Protein AF-A0A3C1F118-F1 (afdb_monomer_lite)

Structure (mmCIF, N/CA/C/O backbone):
data_AF-A0A3C1F118-F1
#
_entry.id   AF-A0A3C1F118-F1
#
loop_
_atom_site.group_PDB
_atom_site.id
_atom_site.type_symbol
_atom_site.label_atom_id
_atom_site.label_alt_id
_atom_site.label_comp_id
_atom_site.label_asym_id
_atom_site.label_entity_id
_atom_site.label_seq_id
_atom_site.pdbx_PDB_ins_code
_atom_site.Cartn_x
_atom_site.Cartn_y
_atom_site.Cartn_z
_atom_site.occupancy
_atom_site.B_iso_or_equiv
_atom_site.auth_seq_id
_atom_site.auth_comp_id
_atom_site.auth_asym_id
_atom_site.auth_atom_id
_atom_site.pdbx_PDB_model_num
ATOM 1 N N . MET A 1 1 ? 10.539 -1.097 -25.853 1.00 62.34 1 MET A N 1
ATOM 2 C CA . MET A 1 1 ? 9.416 -1.718 -25.112 1.00 62.34 1 MET A CA 1
ATOM 3 C C . MET A 1 1 ? 9.672 -1.799 -23.608 1.00 62.34 1 MET A C 1
ATOM 5 O O . MET A 1 1 ? 8.740 -1.500 -22.875 1.00 62.34 1 MET A O 1
ATOM 9 N N . GLY A 1 2 ? 10.891 -2.116 -23.140 1.00 74.94 2 GLY A N 1
ATOM 10 C CA . GLY A 1 2 ? 11.194 -2.200 -21.699 1.00 74.94 2 GLY A CA 1
ATOM 11 C C . GLY A 1 2 ? 10.879 -0.946 -20.889 1.00 74.94 2 GLY A C 1
ATOM 12 O O . GLY A 1 2 ? 10.217 -1.047 -19.864 1.00 74.94 2 GLY A O 1
ATOM 13 N N . LEU A 1 3 ? 11.187 0.230 -21.430 1.00 77.19 3 LEU A N 1
ATOM 14 C CA . LEU A 1 3 ? 10.957 1.509 -20.750 1.00 77.19 3 LEU A CA 1
ATOM 15 C C . LEU A 1 3 ? 9.475 1.812 -20.488 1.00 77.19 3 LEU A C 1
ATOM 17 O O . LEU A 1 3 ? 9.111 2.296 -19.421 1.00 77.19 3 LEU A O 1
ATOM 21 N N . LEU A 1 4 ? 8.599 1.455 -21.431 1.00 81.75 4 LEU A N 1
ATOM 22 C CA . LEU A 1 4 ? 7.146 1.604 -21.289 1.00 81.75 4 LEU A CA 1
ATOM 23 C C . LEU A 1 4 ? 6.592 0.657 -20.216 1.00 81.75 4 LEU A C 1
ATOM 25 O O . LEU A 1 4 ? 5.780 1.064 -19.389 1.00 81.75 4 LEU A O 1
ATOM 29 N N . VAL A 1 5 ? 7.072 -0.589 -20.198 1.00 80.31 5 VAL A N 1
ATOM 30 C CA . VAL A 1 5 ? 6.688 -1.588 -19.191 1.00 80.31 5 VAL A CA 1
ATOM 31 C C . VAL A 1 5 ? 7.209 -1.190 -17.810 1.00 80.31 5 VAL A C 1
ATOM 33 O O . VAL A 1 5 ? 6.456 -1.254 -16.845 1.00 80.31 5 VAL A O 1
ATOM 36 N N . ALA A 1 6 ? 8.447 -0.704 -17.708 1.00 77.06 6 ALA A N 1
ATOM 37 C CA . ALA A 1 6 ? 9.033 -0.208 -16.466 1.00 77.06 6 ALA A CA 1
ATOM 38 C C . ALA A 1 6 ? 8.305 1.028 -15.923 1.00 77.06 6 ALA A C 1
ATOM 40 O O . ALA A 1 6 ? 8.085 1.125 -14.717 1.00 77.06 6 ALA A O 1
ATOM 41 N N . PHE A 1 7 ? 7.877 1.939 -16.800 1.00 84.38 7 PHE A N 1
ATOM 42 C CA . PHE A 1 7 ? 7.090 3.108 -16.417 1.00 84.38 7 PHE A CA 1
ATOM 43 C C . PHE A 1 7 ? 5.703 2.718 -15.887 1.00 84.38 7 PHE A C 1
ATOM 45 O O . PHE A 1 7 ? 5.334 3.100 -14.777 1.00 84.38 7 PHE A O 1
ATOM 52 N N . ILE A 1 8 ? 4.945 1.918 -16.650 1.00 85.06 8 ILE A N 1
ATOM 53 C CA . ILE A 1 8 ? 3.593 1.482 -16.263 1.00 85.06 8 ILE A CA 1
ATOM 54 C C . ILE A 1 8 ? 3.653 0.637 -14.990 1.00 85.06 8 ILE A C 1
ATOM 56 O O . ILE A 1 8 ? 2.911 0.891 -14.041 1.00 85.06 8 ILE A O 1
ATOM 60 N N . TRP A 1 9 ? 4.562 -0.339 -14.939 1.00 85.75 9 TRP A N 1
ATOM 61 C CA . TRP A 1 9 ? 4.709 -1.199 -13.772 1.00 85.75 9 TRP A CA 1
ATOM 62 C C . TRP A 1 9 ? 5.222 -0.432 -12.555 1.00 85.75 9 TRP A C 1
ATOM 64 O O . TRP A 1 9 ? 4.692 -0.624 -11.469 1.00 85.75 9 TRP A O 1
ATOM 74 N N . GLY A 1 10 ? 6.180 0.484 -12.717 1.00 80.56 10 GLY A N 1
ATOM 75 C CA . GLY A 1 10 ? 6.664 1.338 -11.629 1.00 80.56 10 GLY A CA 1
ATOM 76 C C . GLY A 1 10 ? 5.559 2.212 -11.031 1.00 80.56 10 GLY A C 1
ATOM 77 O O . GLY A 1 10 ? 5.429 2.292 -9.809 1.00 80.56 10 GLY A O 1
ATOM 78 N N . ALA A 1 11 ? 4.706 2.804 -11.875 1.00 83.50 11 ALA A N 1
ATOM 79 C CA . ALA A 1 11 ? 3.552 3.581 -11.426 1.00 83.50 11 ALA A CA 1
ATOM 80 C C . ALA A 1 11 ? 2.501 2.708 -10.712 1.00 83.50 11 ALA A C 1
ATOM 82 O O . ALA A 1 11 ? 2.055 3.053 -9.614 1.00 83.50 11 ALA A O 1
ATOM 83 N N . CYS A 1 12 ? 2.137 1.560 -11.295 1.00 85.25 12 CYS A N 1
ATOM 84 C CA . CYS A 1 12 ? 1.186 0.618 -10.697 1.00 85.25 12 CYS A CA 1
ATOM 85 C C . CYS A 1 12 ? 1.697 0.042 -9.374 1.00 85.25 12 CYS A C 1
ATOM 87 O O . CYS A 1 12 ? 0.962 0.029 -8.388 1.00 85.25 12 CYS A O 1
ATOM 89 N N . LEU A 1 13 ? 2.952 -0.405 -9.327 1.00 84.44 13 LEU A N 1
ATOM 90 C CA . LEU A 1 13 ? 3.561 -0.968 -8.129 1.00 84.44 13 LEU A CA 1
ATOM 91 C C . LEU A 1 13 ? 3.655 0.076 -7.018 1.00 84.44 13 LEU A C 1
ATOM 93 O O . LEU A 1 13 ? 3.349 -0.235 -5.870 1.00 84.44 13 LEU A O 1
ATOM 97 N N . GLY A 1 14 ? 4.014 1.318 -7.352 1.00 81.25 14 GLY A N 1
ATOM 98 C CA . GLY A 1 14 ? 3.995 2.421 -6.398 1.00 81.25 14 GLY A CA 1
ATOM 99 C C . GLY A 1 14 ? 2.610 2.623 -5.773 1.00 81.25 14 GLY A C 1
ATOM 100 O O . GLY A 1 14 ? 2.502 2.779 -4.556 1.00 81.25 14 GLY A O 1
ATOM 101 N N . ASP A 1 15 ? 1.538 2.604 -6.573 1.00 83.94 15 ASP A N 1
ATOM 102 C CA . ASP A 1 15 ? 0.173 2.750 -6.047 1.00 83.94 15 ASP A CA 1
ATOM 103 C C . ASP A 1 15 ? -0.270 1.540 -5.213 1.00 83.94 15 ASP A C 1
ATOM 105 O O . ASP A 1 15 ? -0.855 1.702 -4.141 1.00 83.94 15 ASP A O 1
ATOM 109 N N . LEU A 1 16 ? 0.062 0.325 -5.656 1.00 85.06 16 LEU A N 1
ATOM 110 C CA . LEU A 1 16 ? -0.230 -0.905 -4.922 1.00 85.06 16 LEU A CA 1
ATOM 111 C C . LEU A 1 16 ? 0.503 -0.955 -3.577 1.00 85.06 16 LEU A C 1
ATOM 113 O O . LEU A 1 16 ? -0.105 -1.299 -2.563 1.00 85.06 16 LEU A O 1
ATOM 117 N N . LEU A 1 17 ? 1.776 -0.557 -3.533 1.00 82.25 17 LEU A N 1
ATOM 118 C CA . LEU A 1 17 ? 2.539 -0.427 -2.290 1.00 82.25 17 LEU A CA 1
ATOM 119 C C . LEU A 1 17 ? 1.904 0.611 -1.363 1.00 82.25 17 LEU A C 1
ATOM 121 O O . LEU A 1 17 ? 1.729 0.340 -0.174 1.00 82.25 17 LEU A O 1
ATOM 125 N N . ALA A 1 18 ? 1.479 1.756 -1.903 1.00 80.88 18 ALA A N 1
ATOM 126 C CA . ALA A 1 18 ? 0.801 2.783 -1.122 1.00 80.88 18 ALA A CA 1
ATOM 127 C C . ALA A 1 18 ? -0.487 2.276 -0.469 1.00 80.88 18 ALA A C 1
ATOM 129 O O . ALA A 1 18 ? -0.699 2.476 0.730 1.00 80.88 18 ALA A O 1
ATOM 130 N N . ARG A 1 19 ? -1.316 1.561 -1.234 1.00 82.31 19 ARG A N 1
ATOM 131 C CA . ARG A 1 19 ? -2.548 0.934 -0.736 1.00 82.31 19 ARG A CA 1
ATOM 132 C C . ARG A 1 19 ? -2.266 -0.159 0.287 1.00 82.31 19 ARG A C 1
ATOM 134 O O . ARG A 1 19 ? -2.954 -0.222 1.300 1.00 82.31 19 ARG A O 1
ATOM 141 N N . THR A 1 20 ? -1.239 -0.975 0.057 1.00 83.56 20 THR A N 1
ATOM 142 C CA . THR A 1 20 ? -0.850 -2.063 0.967 1.00 83.56 20 THR A CA 1
ATOM 143 C C . THR A 1 20 ? -0.398 -1.512 2.315 1.00 83.56 20 THR A C 1
ATOM 145 O O . THR A 1 20 ? -0.868 -1.965 3.354 1.00 83.56 20 THR A O 1
ATOM 148 N N . VAL A 1 21 ? 0.457 -0.487 2.319 1.00 82.12 21 VAL A N 1
ATOM 149 C CA . VAL A 1 21 ? 0.920 0.157 3.556 1.00 82.12 21 VAL A CA 1
ATOM 150 C C . VAL A 1 21 ? -0.231 0.856 4.276 1.00 82.12 21 VAL A C 1
ATOM 152 O O . VAL A 1 21 ? -0.360 0.709 5.487 1.00 82.12 21 VAL A O 1
ATOM 155 N N . ALA A 1 22 ? -1.105 1.570 3.561 1.00 81.75 22 ALA A N 1
ATOM 156 C CA . ALA A 1 22 ? -2.278 2.195 4.174 1.00 81.75 22 ALA A CA 1
ATOM 157 C C . ALA A 1 22 ? -3.218 1.155 4.818 1.00 81.75 22 ALA A C 1
ATOM 159 O O . ALA A 1 22 ? -3.681 1.353 5.944 1.00 81.75 22 ALA A O 1
ATOM 160 N N . ALA A 1 23 ? -3.451 0.023 4.148 1.00 80.31 23 ALA A N 1
ATOM 161 C CA . ALA A 1 23 ? -4.259 -1.078 4.671 1.00 80.31 23 ALA A CA 1
ATOM 162 C C . ALA A 1 23 ? -3.597 -1.763 5.882 1.00 80.31 23 ALA A C 1
ATOM 164 O O . ALA A 1 23 ? -4.269 -2.036 6.881 1.00 80.31 23 ALA A O 1
ATOM 165 N N . ALA A 1 24 ? -2.276 -1.954 5.858 1.00 81.81 24 ALA A N 1
ATOM 166 C CA . ALA A 1 24 ? -1.520 -2.506 6.981 1.00 81.81 24 ALA A CA 1
ATOM 167 C C . ALA A 1 24 ? -1.566 -1.584 8.211 1.00 81.81 24 ALA A C 1
ATOM 169 O O . ALA A 1 24 ? -1.835 -2.034 9.324 1.00 81.81 24 ALA A O 1
ATOM 170 N N . ILE A 1 25 ? -1.381 -0.277 8.009 1.00 82.12 25 ILE A N 1
ATOM 171 C CA . ILE A 1 25 ? -1.496 0.736 9.066 1.00 82.12 25 ILE A CA 1
ATOM 172 C C . ILE A 1 25 ? -2.912 0.755 9.640 1.00 82.12 25 ILE A C 1
ATOM 174 O O . ILE A 1 25 ? -3.086 0.760 10.857 1.00 82.12 25 ILE A O 1
ATOM 178 N N . THR A 1 26 ? -3.925 0.715 8.775 1.00 79.19 26 THR A N 1
ATOM 179 C CA . THR A 1 26 ? -5.328 0.625 9.189 1.00 79.19 26 THR A CA 1
ATOM 180 C C . THR A 1 26 ? -5.551 -0.606 10.063 1.00 79.19 26 THR A C 1
ATOM 182 O O . THR A 1 26 ? -6.075 -0.489 11.168 1.00 79.19 26 THR A O 1
ATOM 185 N N . THR A 1 27 ? -5.074 -1.770 9.622 1.00 80.56 27 THR A N 1
ATOM 186 C CA . THR A 1 27 ? -5.150 -3.024 10.380 1.00 80.56 27 THR A CA 1
ATOM 187 C C . THR A 1 27 ? -4.506 -2.889 11.761 1.00 80.56 27 THR A C 1
ATOM 189 O O . THR A 1 27 ? -5.113 -3.277 12.758 1.00 80.56 27 THR A O 1
ATOM 192 N N . ALA A 1 28 ? -3.316 -2.285 11.847 1.00 81.19 28 ALA A N 1
ATOM 193 C CA . ALA A 1 28 ? -2.620 -2.064 13.113 1.00 81.19 28 ALA A CA 1
ATOM 194 C C . ALA A 1 28 ? -3.401 -1.135 14.061 1.00 81.19 28 ALA A C 1
ATOM 196 O O . ALA A 1 28 ? -3.490 -1.412 15.257 1.00 81.19 28 ALA A O 1
ATOM 197 N N . ILE A 1 29 ? -4.013 -0.065 13.538 1.00 77.62 29 ILE A N 1
ATOM 198 C CA . ILE A 1 29 ? -4.847 0.855 14.327 1.00 77.62 29 ILE A CA 1
ATOM 199 C C . ILE A 1 29 ? -6.083 0.130 14.874 1.00 77.62 29 ILE A C 1
ATOM 201 O O . ILE A 1 29 ? -6.369 0.242 16.067 1.00 77.62 29 ILE A O 1
ATOM 205 N N . TRP A 1 30 ? -6.787 -0.645 14.043 1.00 74.25 30 TRP A N 1
ATOM 206 C CA . TRP A 1 30 ? -7.948 -1.429 14.478 1.00 74.25 30 TRP A CA 1
ATOM 207 C C . TRP A 1 30 ? -7.569 -2.500 15.505 1.00 74.25 30 TRP A C 1
ATOM 209 O O . TRP A 1 30 ? -8.258 -2.639 16.514 1.00 74.25 30 TRP A O 1
ATOM 219 N N . ALA A 1 31 ? -6.448 -3.201 15.307 1.00 78.19 31 ALA A N 1
ATOM 220 C CA . ALA A 1 31 ? -5.941 -4.194 16.254 1.00 78.19 31 ALA A CA 1
ATOM 221 C C . ALA A 1 31 ? -5.623 -3.555 17.611 1.00 78.19 31 ALA A C 1
ATOM 223 O O . ALA A 1 31 ? -6.035 -4.053 18.659 1.00 78.19 31 ALA A O 1
ATOM 224 N N . TRP A 1 32 ? -4.946 -2.406 17.597 1.00 78.75 32 TRP A N 1
ATOM 225 C CA . TRP A 1 32 ? -4.625 -1.657 18.807 1.00 78.75 32 TRP A CA 1
ATOM 226 C C . TRP A 1 32 ? -5.877 -1.125 19.516 1.00 78.75 32 TRP A C 1
ATOM 228 O O . TRP A 1 32 ? -5.986 -1.225 20.740 1.00 78.75 32 TRP A O 1
ATOM 238 N N . GLY A 1 33 ? -6.840 -0.590 18.760 1.00 71.31 33 GLY A N 1
ATOM 239 C CA . GLY A 1 33 ? -8.132 -0.132 19.276 1.00 71.31 33 GLY A CA 1
ATOM 240 C C . GLY A 1 33 ? -8.943 -1.261 19.918 1.00 71.31 33 GLY A C 1
ATOM 241 O O . GLY A 1 33 ? -9.513 -1.064 20.995 1.00 71.31 33 GLY A O 1
ATOM 242 N N . PHE A 1 34 ? -8.923 -2.449 19.307 1.00 71.12 34 PHE A N 1
ATOM 243 C CA . PHE A 1 34 ? -9.528 -3.669 19.839 1.00 71.12 34 PHE A CA 1
ATOM 244 C C . PHE A 1 34 ? -8.865 -4.112 21.151 1.00 71.12 34 PHE A C 1
ATOM 246 O O . PHE A 1 34 ? -9.565 -4.320 22.140 1.00 71.12 34 PHE A O 1
ATOM 253 N N . ILE A 1 35 ? -7.526 -4.177 21.202 1.00 75.62 35 ILE A N 1
ATOM 254 C CA . ILE A 1 35 ? -6.767 -4.543 22.415 1.00 75.62 35 ILE A CA 1
ATOM 255 C C . ILE A 1 35 ? -7.053 -3.568 23.566 1.00 75.62 35 ILE A C 1
ATOM 257 O O . ILE A 1 35 ? -7.228 -3.981 24.709 1.00 75.62 35 ILE A O 1
ATOM 261 N N . ARG A 1 36 ? -7.121 -2.264 23.275 1.00 73.75 36 ARG A N 1
ATOM 262 C CA . ARG A 1 36 ? -7.388 -1.212 24.270 1.00 73.75 36 ARG A CA 1
ATOM 263 C C . ARG A 1 36 ? -8.857 -1.130 24.702 1.00 73.75 36 ARG A C 1
ATOM 265 O O . ARG A 1 36 ? -9.163 -0.308 25.563 1.00 73.75 36 ARG A O 1
ATOM 272 N N . GLY A 1 37 ? -9.759 -1.908 24.097 1.00 65.62 37 GLY A N 1
ATOM 273 C CA . GLY A 1 37 ? -11.194 -1.889 24.399 1.00 65.62 37 GLY A CA 1
ATOM 274 C C . GLY A 1 37 ? -11.886 -0.554 24.095 1.00 65.62 37 GLY A C 1
ATOM 275 O O . GLY A 1 37 ? -12.946 -0.283 24.646 1.00 65.62 37 GLY A O 1
ATOM 276 N N . ARG A 1 38 ? -11.288 0.300 23.251 1.00 62.69 38 ARG A N 1
ATOM 277 C CA . ARG A 1 38 ? -11.820 1.636 22.912 1.00 62.69 38 ARG A CA 1
ATOM 278 C C . ARG A 1 38 ? -12.807 1.634 21.746 1.00 62.69 38 ARG A C 1
ATOM 280 O O . ARG A 1 38 ? -13.341 2.682 21.408 1.00 62.69 38 ARG A O 1
ATOM 287 N N . VAL A 1 39 ? -13.023 0.477 21.132 1.00 59.09 39 VAL A N 1
ATOM 288 C CA . VAL A 1 39 ? -13.867 0.298 19.953 1.00 59.09 39 VAL A CA 1
ATOM 289 C C . VAL A 1 39 ? -14.827 -0.853 20.242 1.00 59.09 39 VAL A C 1
ATOM 291 O O . VAL A 1 39 ? -14.401 -1.876 20.785 1.00 59.09 39 VAL A O 1
ATOM 294 N N . GLY A 1 40 ? -16.110 -0.704 19.898 1.00 61.50 40 GLY A N 1
ATOM 295 C CA . GLY A 1 40 ? -17.106 -1.764 20.069 1.00 61.50 40 GLY A CA 1
ATOM 296 C C . GLY A 1 40 ? -16.602 -3.088 19.483 1.00 61.50 40 GLY A C 1
ATOM 297 O O . GLY A 1 40 ? -16.158 -3.136 18.337 1.00 61.50 40 GLY A O 1
ATOM 298 N N . ARG A 1 41 ? -16.629 -4.174 20.271 1.00 65.25 41 ARG A N 1
ATOM 299 C CA . ARG A 1 41 ? -15.949 -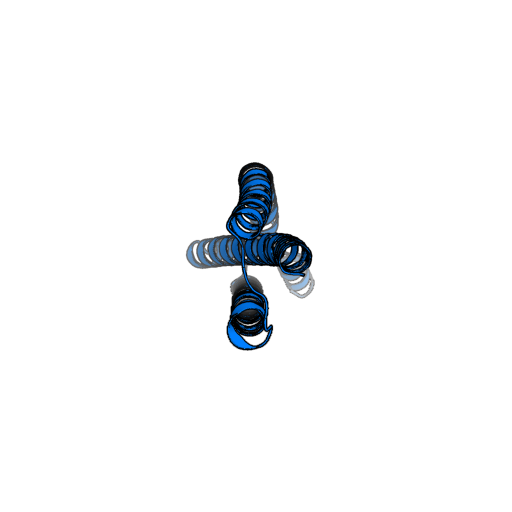5.448 19.936 1.00 65.25 41 ARG A CA 1
ATOM 300 C C . ARG A 1 41 ? -16.340 -5.997 18.557 1.00 65.25 41 ARG A C 1
ATOM 302 O O . ARG A 1 41 ? -15.504 -6.579 17.874 1.00 65.25 41 ARG A O 1
ATOM 309 N N . TRP A 1 42 ? -17.590 -5.787 18.147 1.00 62.72 42 TRP A N 1
ATOM 310 C CA . TRP A 1 42 ? -18.133 -6.274 16.878 1.00 62.72 42 TRP A CA 1
ATOM 311 C C . TRP A 1 42 ? -17.714 -5.417 15.674 1.00 62.72 42 TRP A C 1
ATOM 313 O O . TRP A 1 42 ? -17.219 -5.947 14.683 1.00 62.72 42 TRP A O 1
ATOM 323 N N . THR A 1 43 ? -17.824 -4.091 15.779 1.00 66.56 43 THR A N 1
ATOM 324 C CA . THR A 1 43 ? -17.371 -3.150 14.738 1.00 66.56 43 THR A CA 1
ATOM 325 C C . THR A 1 43 ? -15.855 -3.183 14.569 1.00 66.56 43 THR A C 1
ATOM 327 O O . THR A 1 43 ? -15.356 -3.110 13.449 1.00 66.56 43 THR A O 1
ATOM 330 N N . ALA A 1 44 ? -15.117 -3.379 15.662 1.00 66.62 44 ALA A N 1
ATOM 331 C CA . ALA A 1 44 ? -13.673 -3.554 15.638 1.00 66.62 44 ALA A CA 1
ATOM 332 C C . ALA A 1 44 ? -13.237 -4.836 14.916 1.00 66.62 44 ALA A C 1
ATOM 334 O O . ALA A 1 44 ? -12.316 -4.794 14.104 1.00 66.62 44 ALA A O 1
ATOM 335 N N . ALA A 1 45 ? -13.919 -5.959 15.164 1.00 68.81 45 ALA A N 1
ATOM 336 C CA . ALA A 1 45 ? -13.634 -7.224 14.489 1.00 68.81 45 ALA A CA 1
ATOM 337 C C . ALA A 1 45 ? -13.945 -7.162 12.982 1.00 68.81 45 ALA A C 1
ATOM 339 O O . ALA A 1 45 ? -13.151 -7.638 12.172 1.00 68.81 45 ALA A O 1
ATOM 340 N N . GLN A 1 46 ? -15.058 -6.527 12.594 1.00 73.88 46 GLN A N 1
ATOM 341 C CA . GLN A 1 46 ? -15.402 -6.313 11.184 1.00 73.88 46 GLN A CA 1
ATOM 342 C C . GLN A 1 46 ? -14.394 -5.402 10.474 1.00 73.88 46 GLN A C 1
ATOM 344 O O . GLN A 1 46 ? -13.904 -5.751 9.401 1.00 73.88 46 GLN A O 1
ATOM 349 N N . GLY A 1 47 ? -14.043 -4.264 11.084 1.00 71.81 47 GLY A N 1
ATOM 350 C CA . GLY A 1 47 ? -13.051 -3.334 10.538 1.00 71.81 47 GLY A CA 1
ATOM 351 C C . GLY A 1 47 ? -11.677 -3.984 10.365 1.00 71.81 47 GLY A C 1
ATOM 352 O O . GLY A 1 47 ? -11.045 -3.830 9.320 1.00 71.81 47 GLY A O 1
ATOM 353 N N . LEU A 1 48 ? -11.253 -4.790 11.343 1.00 78.56 48 LEU A N 1
ATOM 354 C CA . LEU A 1 48 ? -10.014 -5.561 11.277 1.00 78.56 48 LEU A CA 1
ATOM 355 C C . LEU A 1 48 ? -10.045 -6.618 10.163 1.00 78.56 48 LEU A C 1
ATOM 357 O O . LEU A 1 48 ? -9.084 -6.732 9.405 1.00 78.56 48 LEU A O 1
ATOM 361 N N . GLY A 1 49 ? -11.151 -7.355 10.023 1.00 78.25 49 GLY A N 1
ATOM 362 C CA . GLY A 1 49 ? -11.321 -8.355 8.967 1.00 78.25 49 GLY A CA 1
ATOM 363 C C . GLY A 1 49 ? -11.258 -7.753 7.561 1.00 78.25 49 GLY A C 1
ATOM 364 O O . GLY A 1 49 ? -10.551 -8.271 6.698 1.00 78.25 49 GLY A O 1
ATOM 365 N N . ILE A 1 50 ? -11.930 -6.619 7.340 1.00 81.44 50 ILE A N 1
ATOM 366 C CA . ILE A 1 50 ? -11.902 -5.906 6.053 1.00 81.44 50 ILE A CA 1
ATOM 367 C C . ILE A 1 50 ? -10.491 -5.385 5.752 1.00 81.44 50 ILE A C 1
ATOM 369 O O . ILE A 1 50 ? -10.008 -5.541 4.630 1.00 81.44 50 ILE A O 1
ATOM 373 N N . ALA A 1 51 ? -9.811 -4.799 6.741 1.00 78.31 51 ALA A N 1
ATOM 374 C CA . ALA A 1 51 ? -8.462 -4.265 6.563 1.00 78.31 51 ALA A CA 1
ATOM 375 C C . ALA A 1 51 ? -7.433 -5.370 6.251 1.00 78.31 51 ALA A C 1
ATOM 377 O O . ALA A 1 51 ? -6.593 -5.204 5.359 1.00 78.31 51 ALA A O 1
ATOM 378 N N . LEU A 1 52 ? -7.545 -6.530 6.907 1.00 81.12 52 LEU A N 1
ATOM 379 C CA . LEU A 1 52 ? -6.732 -7.712 6.607 1.00 81.12 52 LEU A CA 1
ATOM 380 C C . LEU A 1 52 ? -6.996 -8.242 5.196 1.00 81.12 52 LEU A C 1
ATOM 382 O O . LEU A 1 52 ? -6.046 -8.474 4.448 1.00 81.12 52 LEU A O 1
ATOM 386 N N . ALA A 1 53 ? -8.266 -8.385 4.810 1.00 85.31 53 ALA A N 1
ATOM 387 C CA . ALA A 1 53 ? -8.641 -8.851 3.477 1.00 85.31 53 ALA A CA 1
ATOM 388 C C . ALA A 1 53 ? -8.122 -7.910 2.379 1.00 85.31 53 ALA A C 1
ATOM 390 O O . ALA A 1 53 ? -7.568 -8.371 1.383 1.00 85.31 53 ALA A O 1
ATOM 391 N N . GLN A 1 54 ? -8.226 -6.592 2.581 1.00 82.44 54 GLN A N 1
ATOM 392 C CA . GLN A 1 54 ? -7.655 -5.606 1.663 1.00 82.44 54 GLN A CA 1
ATOM 393 C C . GLN A 1 54 ? -6.132 -5.719 1.577 1.00 82.44 54 GLN A C 1
ATOM 395 O O . GLN A 1 54 ? -5.585 -5.712 0.479 1.00 82.44 54 GLN A O 1
ATOM 400 N N . THR A 1 55 ? -5.444 -5.858 2.713 1.00 82.25 55 THR A N 1
ATOM 401 C CA . THR A 1 55 ? -3.981 -6.014 2.735 1.00 82.25 55 THR A CA 1
ATOM 402 C C . THR A 1 55 ? -3.551 -7.262 1.958 1.00 82.25 55 THR A C 1
ATOM 404 O O . THR A 1 55 ? -2.660 -7.184 1.114 1.00 82.25 55 THR A O 1
ATOM 407 N N . ALA A 1 56 ? -4.224 -8.394 2.187 1.00 84.12 56 ALA A N 1
ATOM 408 C CA . ALA A 1 56 ? -3.969 -9.641 1.471 1.00 84.12 56 ALA A CA 1
ATOM 409 C C . ALA A 1 56 ? -4.237 -9.504 -0.036 1.00 84.12 56 ALA A C 1
ATOM 411 O O . ALA A 1 56 ? -3.418 -9.933 -0.845 1.00 84.12 56 ALA A O 1
ATOM 412 N N . TRP A 1 57 ? -5.340 -8.857 -0.420 1.00 87.44 57 TRP A N 1
ATOM 413 C CA . TRP A 1 57 ? -5.683 -8.628 -1.823 1.00 87.44 57 TRP A CA 1
ATOM 414 C C . TRP A 1 57 ? -4.614 -7.814 -2.557 1.00 87.44 57 TRP A C 1
ATOM 416 O O . TRP A 1 57 ? -4.153 -8.219 -3.624 1.00 87.44 57 TRP A O 1
ATOM 426 N N . TRP A 1 58 ? -4.159 -6.703 -1.972 1.00 86.12 58 TRP A N 1
ATOM 427 C CA . TRP A 1 58 ? -3.129 -5.875 -2.600 1.00 86.12 58 TRP A CA 1
ATOM 428 C C . TRP A 1 58 ? -1.786 -6.600 -2.721 1.00 86.12 58 TRP A C 1
ATOM 430 O O . TRP A 1 58 ? -1.133 -6.484 -3.757 1.00 86.12 58 TRP A O 1
ATOM 440 N N . LEU A 1 59 ? -1.409 -7.410 -1.725 1.00 86.12 59 LEU A N 1
ATOM 441 C CA . LEU A 1 59 ? -0.221 -8.267 -1.802 1.00 86.12 59 LEU A CA 1
ATOM 442 C C . LEU A 1 59 ? -0.318 -9.286 -2.943 1.00 86.12 59 LEU A C 1
ATOM 444 O O . LEU A 1 59 ? 0.648 -9.464 -3.685 1.00 86.12 59 LEU A O 1
ATOM 448 N N . VAL A 1 60 ? -1.485 -9.910 -3.127 1.00 88.50 60 VAL A N 1
ATOM 449 C CA . VAL A 1 60 ? -1.728 -10.822 -4.253 1.00 88.50 60 VAL A CA 1
ATOM 450 C C . VAL A 1 60 ? -1.597 -10.081 -5.583 1.00 88.50 60 VAL A C 1
ATOM 452 O O . VAL A 1 60 ? -0.911 -10.573 -6.475 1.00 88.50 60 VAL A O 1
ATOM 455 N N . CYS A 1 61 ? -2.168 -8.881 -5.722 1.00 86.50 6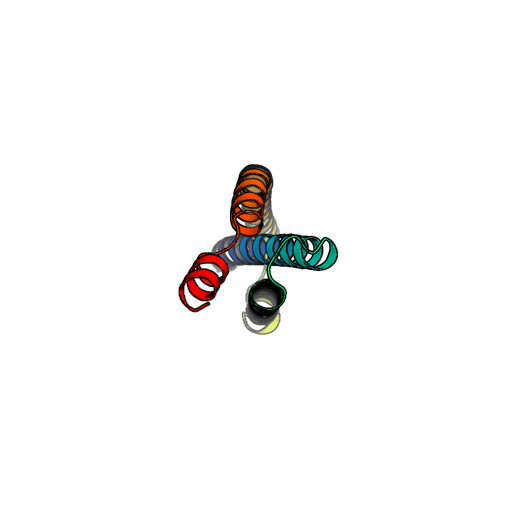1 CYS A N 1
ATOM 456 C CA . CYS A 1 61 ? -2.014 -8.076 -6.939 1.00 86.50 61 CYS A CA 1
ATOM 457 C C . CYS A 1 61 ? -0.546 -7.738 -7.241 1.00 86.50 61 CYS A C 1
ATOM 459 O O . CYS A 1 61 ? -0.134 -7.809 -8.400 1.00 86.50 61 CYS A O 1
ATOM 461 N N . ILE A 1 62 ? 0.248 -7.403 -6.217 1.00 87.25 62 ILE A N 1
ATOM 462 C CA . ILE A 1 62 ? 1.690 -7.157 -6.364 1.00 87.25 62 ILE A CA 1
ATOM 463 C C . ILE A 1 62 ? 2.390 -8.422 -6.857 1.00 87.25 62 ILE A C 1
ATOM 465 O O . ILE A 1 62 ? 3.136 -8.360 -7.831 1.00 87.25 62 ILE A O 1
ATOM 469 N N . MET A 1 63 ? 2.130 -9.566 -6.222 1.00 86.75 63 MET A N 1
ATOM 470 C CA . MET A 1 63 ? 2.750 -10.839 -6.586 1.00 86.75 63 MET A CA 1
ATOM 471 C C . MET A 1 63 ? 2.394 -11.246 -8.020 1.00 86.75 63 MET A C 1
ATOM 473 O O . MET A 1 63 ? 3.289 -11.533 -8.808 1.00 86.75 63 MET A O 1
ATOM 477 N N . VAL A 1 64 ? 1.110 -11.200 -8.383 1.00 86.56 64 VAL A N 1
ATOM 478 C CA . VAL A 1 64 ? 0.625 -11.544 -9.728 1.00 86.56 64 VAL A CA 1
ATOM 479 C C . VAL A 1 64 ? 1.223 -10.621 -10.784 1.00 86.56 64 VAL A C 1
ATOM 481 O O . VAL A 1 64 ? 1.720 -11.099 -11.804 1.00 86.56 64 VAL A O 1
ATOM 484 N N . GLY A 1 65 ? 1.216 -9.307 -10.547 1.00 84.25 65 GLY A N 1
ATOM 485 C CA . GLY A 1 65 ? 1.788 -8.354 -11.492 1.00 84.25 65 GLY A CA 1
ATOM 486 C C . GLY A 1 65 ? 3.306 -8.503 -11.628 1.00 84.25 65 GLY A C 1
ATOM 487 O O . GLY A 1 65 ? 3.821 -8.463 -12.743 1.00 84.25 65 GLY A O 1
ATOM 488 N N . GLN A 1 66 ? 4.017 -8.797 -10.534 1.00 83.88 66 GLN A N 1
ATOM 489 C CA . GLN A 1 66 ? 5.448 -9.096 -10.572 1.00 83.88 66 GLN A CA 1
ATOM 490 C C . GLN A 1 66 ? 5.711 -10.373 -11.386 1.00 83.88 66 GLN A C 1
ATOM 492 O O . GLN A 1 66 ? 6.555 -10.376 -12.276 1.00 83.88 66 GLN A O 1
ATOM 497 N N . THR A 1 67 ? 4.962 -11.450 -11.153 1.00 83.88 67 THR A N 1
ATOM 498 C CA . THR A 1 67 ? 5.093 -12.689 -11.930 1.00 83.88 67 THR A CA 1
ATOM 499 C C . THR A 1 67 ? 4.837 -12.453 -13.422 1.00 83.88 67 THR A C 1
ATOM 501 O O . THR A 1 67 ? 5.622 -12.910 -14.248 1.00 83.88 67 THR A O 1
ATOM 504 N N . LEU A 1 68 ? 3.797 -11.696 -13.783 1.00 84.38 68 LEU A N 1
ATOM 505 C CA . LEU A 1 68 ? 3.495 -11.332 -15.174 1.00 84.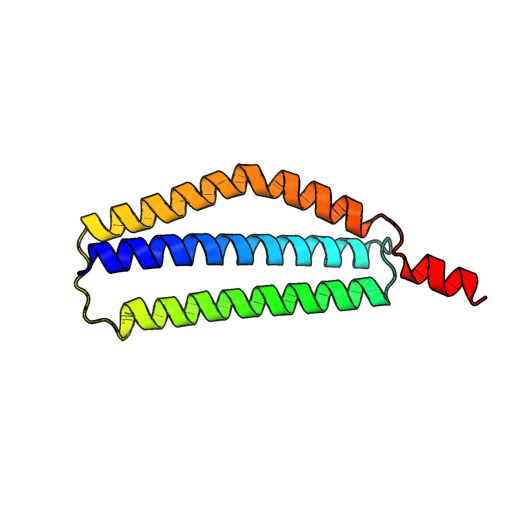38 68 LEU A CA 1
ATOM 506 C C . LEU A 1 68 ? 4.649 -10.575 -15.841 1.00 84.38 68 LEU A C 1
ATOM 508 O O . LEU A 1 68 ? 5.072 -10.929 -16.940 1.00 84.38 68 LEU A O 1
ATOM 512 N N . VAL A 1 69 ? 5.177 -9.558 -15.165 1.00 80.62 69 VAL A N 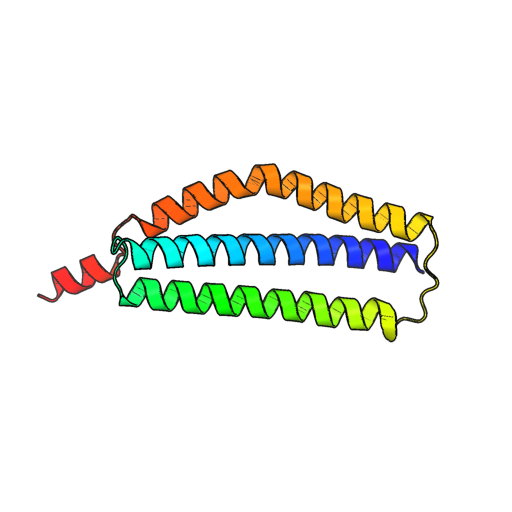1
ATOM 513 C CA . VAL A 1 69 ? 6.235 -8.698 -15.705 1.00 80.62 69 VAL A CA 1
ATOM 514 C C . VAL A 1 69 ? 7.559 -9.448 -15.865 1.00 80.62 69 VAL A C 1
ATOM 516 O O . VAL A 1 69 ? 8.243 -9.255 -16.866 1.00 80.62 69 VAL A O 1
ATOM 519 N N . TRP A 1 70 ? 7.909 -10.314 -14.912 1.00 73.50 70 TRP A N 1
ATOM 520 C CA . TRP A 1 70 ? 9.210 -10.989 -14.894 1.00 73.50 70 TRP A CA 1
ATOM 521 C C . TRP A 1 70 ? 9.242 -12.325 -15.637 1.00 73.50 70 TRP A C 1
ATOM 523 O O . TRP A 1 70 ? 10.298 -12.704 -16.135 1.00 73.50 70 TRP A O 1
ATOM 533 N N . GLN A 1 71 ? 8.126 -13.058 -15.694 1.00 79.25 71 GLN A N 1
ATOM 534 C CA . GLN A 1 71 ? 8.098 -14.406 -16.281 1.00 79.25 71 GLN A CA 1
ATOM 535 C C . GLN A 1 71 ? 7.381 -14.470 -17.630 1.00 79.25 71 GLN A C 1
ATOM 537 O O . GLN A 1 71 ? 7.738 -15.303 -18.458 1.00 79.25 71 GLN A O 1
ATOM 542 N N . TRP A 1 72 ? 6.376 -13.621 -17.861 1.00 75.69 72 TRP A N 1
ATOM 543 C CA . TRP A 1 72 ? 5.488 -13.758 -19.021 1.00 75.69 72 TRP A CA 1
ATOM 544 C C . TRP A 1 72 ? 5.738 -12.718 -20.112 1.00 75.69 72 TRP A C 1
ATOM 546 O O . TRP A 1 72 ? 5.432 -12.976 -21.276 1.00 75.69 72 TRP A O 1
ATOM 556 N N . LEU A 1 73 ? 6.313 -11.560 -19.778 1.00 75.94 73 LEU A N 1
ATOM 557 C CA . LEU A 1 73 ? 6.689 -10.561 -20.774 1.00 75.94 73 LEU A CA 1
ATOM 558 C C . LEU A 1 73 ? 8.138 -10.776 -21.253 1.00 75.94 73 LEU A C 1
ATOM 560 O O . LEU A 1 73 ? 9.061 -10.691 -20.443 1.00 75.94 73 LEU A O 1
ATOM 564 N N . PRO A 1 74 ? 8.386 -10.967 -22.566 1.00 65.62 74 PRO A N 1
ATOM 565 C CA . PRO A 1 74 ? 9.732 -11.075 -23.136 1.00 65.62 74 PRO A CA 1
ATOM 566 C C . PRO A 1 74 ? 10.386 -9.687 -23.253 1.00 65.62 74 PRO A C 1
ATOM 568 O O . PRO A 1 74 ? 10.720 -9.206 -24.337 1.00 65.62 74 PRO A O 1
ATOM 571 N N . VAL A 1 75 ? 10.525 -8.996 -22.126 1.00 70.69 75 VAL A N 1
ATOM 572 C CA . VAL A 1 75 ? 11.073 -7.645 -22.045 1.00 70.69 75 VAL A CA 1
ATOM 573 C C . VAL A 1 75 ? 12.528 -7.728 -21.608 1.00 70.69 75 VAL A C 1
ATOM 575 O O . VAL A 1 75 ? 12.839 -8.170 -20.506 1.00 70.69 75 VAL A O 1
ATOM 578 N N . ARG A 1 76 ? 13.440 -7.265 -22.466 1.00 72.81 76 ARG A N 1
ATOM 579 C CA . ARG A 1 76 ? 14.822 -7.003 -22.052 1.00 72.81 76 ARG A CA 1
ATOM 580 C C . ARG A 1 76 ? 14.851 -5.718 -21.236 1.00 72.81 76 ARG A C 1
ATOM 582 O O . ARG A 1 76 ? 14.610 -4.647 -21.790 1.00 72.81 76 ARG A O 1
ATOM 589 N N . TYR A 1 77 ? 15.135 -5.855 -19.948 1.00 69.88 77 TYR A N 1
ATOM 590 C CA . TYR A 1 77 ? 15.382 -4.731 -19.057 1.00 69.88 77 TYR A CA 1
ATOM 591 C C . TYR A 1 77 ? 16.789 -4.178 -19.282 1.00 69.88 77 TYR A C 1
ATOM 593 O O . TYR A 1 77 ? 17.768 -4.923 -19.294 1.00 69.88 77 TYR A O 1
ATOM 601 N N . THR A 1 78 ? 16.868 -2.869 -19.479 1.00 81.81 78 THR A N 1
ATOM 602 C CA . THR A 1 78 ? 18.112 -2.094 -19.520 1.00 81.81 78 THR A CA 1
ATOM 603 C C . THR A 1 78 ? 18.327 -1.365 -18.196 1.00 81.81 78 THR A C 1
ATOM 605 O O . THR A 1 78 ? 17.380 -1.169 -17.431 1.00 81.81 78 THR A O 1
ATOM 608 N N . ASP A 1 79 ? 19.551 -0.906 -17.928 1.00 81.75 79 ASP A N 1
ATOM 609 C CA . ASP A 1 79 ? 19.855 -0.124 -16.717 1.00 81.75 79 ASP A CA 1
ATOM 610 C C . ASP A 1 79 ? 18.977 1.135 -16.611 1.00 81.75 79 ASP A C 1
ATOM 612 O O . ASP A 1 79 ? 18.545 1.529 -15.528 1.00 81.75 79 ASP A O 1
ATOM 616 N N . SER A 1 80 ? 18.632 1.731 -17.755 1.00 79.38 80 SER A N 1
ATOM 617 C CA . SER A 1 80 ? 17.730 2.881 -17.851 1.00 79.38 80 SER A CA 1
ATOM 618 C C . SER A 1 80 ? 16.316 2.568 -17.343 1.00 79.38 80 SER A C 1
ATOM 620 O O . SER A 1 80 ? 15.698 3.400 -16.679 1.00 79.38 80 SER A O 1
ATOM 622 N N . ASP A 1 81 ? 15.814 1.359 -17.608 1.00 77.56 81 ASP A N 1
ATOM 623 C CA . ASP A 1 81 ? 14.484 0.913 -17.183 1.00 77.56 81 ASP A CA 1
ATOM 624 C C . ASP A 1 81 ? 14.422 0.733 -15.659 1.00 77.56 81 ASP A C 1
ATOM 626 O O . ASP A 1 81 ? 13.431 1.098 -15.022 1.00 77.56 81 ASP A O 1
ATOM 630 N N . ALA A 1 82 ? 15.507 0.226 -15.063 1.00 77.19 82 ALA A N 1
ATOM 631 C CA . ALA A 1 82 ? 15.633 0.075 -13.617 1.00 77.19 82 ALA A CA 1
ATOM 632 C C . ALA A 1 82 ? 15.643 1.435 -12.902 1.00 77.19 82 ALA A C 1
ATOM 634 O O . ALA A 1 82 ? 14.975 1.597 -11.880 1.00 77.19 82 ALA A O 1
ATOM 635 N N . VAL A 1 83 ? 16.337 2.433 -13.460 1.00 82.69 83 VAL A N 1
ATOM 636 C CA . VAL A 1 83 ? 16.366 3.797 -12.905 1.00 82.69 83 VAL A CA 1
ATOM 637 C C . VAL A 1 83 ? 14.979 4.440 -12.936 1.00 82.69 83 VAL A C 1
ATOM 639 O O . VAL A 1 83 ? 14.549 4.990 -11.924 1.00 82.69 83 VAL A O 1
ATOM 642 N N . VAL A 1 84 ? 14.248 4.345 -14.054 1.00 82.00 84 VAL A N 1
ATOM 643 C CA . VAL A 1 84 ? 12.881 4.894 -14.167 1.00 82.00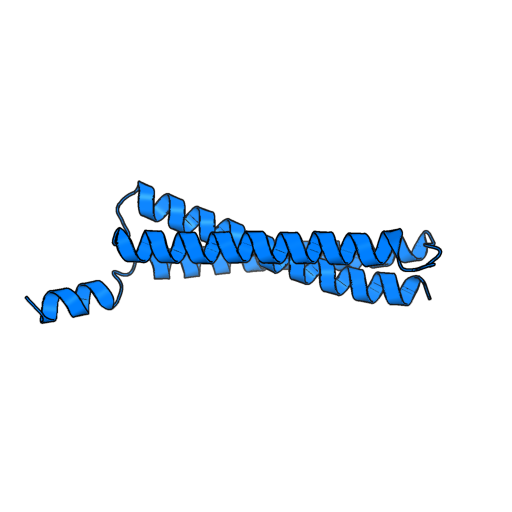 84 VAL A CA 1
ATOM 644 C C . VAL A 1 84 ? 11.936 4.218 -13.175 1.00 82.00 84 VAL A C 1
ATOM 646 O O . VAL A 1 84 ? 11.182 4.896 -12.474 1.00 82.00 84 VAL A O 1
ATOM 649 N N . PHE A 1 85 ? 12.007 2.892 -13.071 1.00 79.81 85 PHE A N 1
ATOM 650 C CA . PHE A 1 85 ? 11.224 2.126 -12.109 1.00 79.81 85 PHE A CA 1
ATOM 651 C C . PHE A 1 85 ? 11.509 2.562 -10.662 1.00 79.81 85 PHE A C 1
ATOM 653 O O . PHE A 1 85 ? 10.581 2.890 -9.920 1.00 79.81 85 PHE A O 1
ATOM 660 N N . LEU A 1 86 ? 12.786 2.636 -10.271 1.00 80.94 86 LEU A N 1
ATOM 661 C CA . LEU A 1 86 ? 13.191 3.059 -8.929 1.00 80.94 86 LEU A CA 1
ATOM 662 C C . LEU A 1 86 ? 12.784 4.504 -8.635 1.00 80.94 86 LEU A C 1
ATOM 664 O O . LEU A 1 86 ? 12.311 4.781 -7.536 1.00 80.94 86 LEU A O 1
ATOM 668 N N . ALA A 1 87 ? 12.910 5.413 -9.604 1.00 84.50 87 ALA A N 1
ATOM 669 C CA . ALA A 1 87 ? 12.519 6.809 -9.443 1.00 84.50 87 ALA A CA 1
ATOM 670 C C . ALA A 1 87 ? 11.014 6.956 -9.167 1.00 84.50 87 ALA A C 1
ATOM 672 O O . ALA A 1 87 ? 10.625 7.699 -8.266 1.00 84.50 87 ALA A O 1
ATOM 673 N N . LEU A 1 88 ? 10.163 6.216 -9.888 1.00 83.31 88 LEU A N 1
ATOM 674 C CA . LEU A 1 88 ? 8.711 6.237 -9.680 1.00 83.31 88 LEU A CA 1
ATOM 675 C C . LEU A 1 88 ? 8.316 5.658 -8.317 1.00 83.31 88 LEU A C 1
ATOM 677 O O . LEU A 1 88 ? 7.500 6.250 -7.605 1.00 83.31 88 LEU A O 1
ATOM 681 N N . VAL A 1 89 ? 8.926 4.538 -7.923 1.00 81.50 89 VAL A N 1
ATOM 682 C CA . VAL A 1 89 ? 8.685 3.919 -6.613 1.00 81.50 89 VAL A CA 1
ATOM 683 C C . VAL A 1 89 ? 9.164 4.835 -5.483 1.00 81.50 89 VAL A C 1
ATOM 685 O O . VAL A 1 89 ? 8.433 5.044 -4.515 1.00 81.50 89 VAL A O 1
ATOM 688 N N . ALA A 1 90 ? 10.346 5.441 -5.617 1.00 82.94 90 ALA A N 1
ATOM 689 C CA . ALA A 1 90 ? 10.902 6.364 -4.630 1.00 82.94 90 ALA A CA 1
ATOM 690 C C . ALA A 1 90 ? 10.050 7.631 -4.485 1.00 82.94 90 ALA A C 1
ATOM 692 O O . ALA A 1 90 ? 9.741 8.036 -3.364 1.00 82.94 90 ALA A O 1
ATOM 693 N N . LEU A 1 91 ? 9.604 8.222 -5.599 1.00 87.06 91 LEU A N 1
ATOM 694 C CA . LEU A 1 91 ? 8.713 9.383 -5.587 1.00 87.06 91 LEU A CA 1
ATOM 695 C C . LEU A 1 91 ? 7.399 9.064 -4.865 1.00 87.06 91 LEU A C 1
ATOM 697 O O . LEU A 1 91 ? 6.903 9.863 -4.066 1.00 87.06 91 LEU A O 1
ATOM 701 N N . ARG A 1 92 ? 6.849 7.869 -5.102 1.00 81.94 92 ARG A N 1
ATOM 702 C CA . ARG A 1 92 ? 5.628 7.425 -4.431 1.00 81.94 92 ARG A CA 1
ATOM 703 C C . ARG A 1 92 ? 5.850 7.172 -2.940 1.00 81.94 92 ARG A C 1
ATOM 705 O O . ARG A 1 92 ? 5.024 7.601 -2.136 1.00 81.94 92 ARG A O 1
ATOM 712 N N . GLY A 1 93 ? 6.976 6.564 -2.569 1.00 79.56 93 GLY A N 1
ATOM 713 C CA . GLY A 1 93 ? 7.388 6.386 -1.176 1.00 79.56 93 GLY A CA 1
ATOM 714 C C . GLY A 1 93 ? 7.556 7.717 -0.438 1.00 79.56 93 GLY A C 1
ATOM 715 O O . GLY A 1 93 ? 7.060 7.871 0.677 1.00 79.56 93 GLY A O 1
ATOM 716 N N . LEU A 1 94 ? 8.159 8.719 -1.085 1.00 85.62 94 LEU A N 1
ATOM 717 C CA . LEU A 1 94 ? 8.306 10.063 -0.525 1.00 85.62 94 LEU A CA 1
ATOM 718 C C . LEU A 1 94 ? 6.945 10.724 -0.272 1.00 85.62 94 LEU A C 1
ATOM 720 O O . LEU A 1 94 ? 6.717 11.289 0.797 1.00 85.62 94 LEU A O 1
ATOM 724 N N . TRP A 1 95 ? 6.010 10.605 -1.217 1.00 84.25 95 TRP A N 1
ATOM 725 C CA . TRP A 1 95 ? 4.646 11.101 -1.024 1.00 84.25 95 TRP A CA 1
ATOM 726 C C . TRP A 1 95 ? 3.939 10.404 0.146 1.00 84.25 95 TRP A C 1
ATOM 728 O O . TRP A 1 95 ? 3.241 11.050 0.929 1.00 84.25 95 TRP A O 1
ATOM 738 N N . MET A 1 96 ? 4.142 9.095 0.309 1.00 78.75 96 MET A N 1
ATOM 739 C CA . MET A 1 96 ? 3.572 8.352 1.432 1.00 78.75 96 MET A CA 1
ATOM 740 C C . MET A 1 96 ? 4.102 8.832 2.779 1.00 78.75 96 MET A C 1
ATOM 742 O O . MET A 1 96 ? 3.307 8.952 3.703 1.00 78.75 96 MET A O 1
ATOM 746 N N . LEU A 1 97 ? 5.389 9.170 2.902 1.00 80.38 97 LEU A N 1
ATOM 747 C CA . LEU A 1 97 ? 5.936 9.717 4.152 1.00 80.38 97 LEU A CA 1
ATOM 748 C C . LEU A 1 97 ? 5.192 10.981 4.611 1.00 80.38 97 LEU A C 1
ATOM 750 O O . LEU A 1 97 ? 5.017 11.191 5.809 1.00 80.38 97 LEU A O 1
ATOM 754 N N . LEU A 1 98 ? 4.695 11.783 3.666 1.00 83.88 98 LEU A N 1
ATOM 755 C CA . LEU A 1 98 ? 3.906 12.984 3.947 1.00 83.88 98 LEU A CA 1
ATOM 756 C C . LEU A 1 98 ? 2.417 12.676 4.182 1.00 83.88 98 LEU A C 1
ATOM 758 O O . LEU A 1 98 ? 1.784 13.276 5.050 1.00 83.88 98 LEU A O 1
ATOM 762 N N . ALA A 1 99 ? 1.838 11.743 3.422 1.00 79.56 99 ALA A N 1
ATOM 763 C CA . ALA A 1 99 ? 0.404 11.446 3.457 1.00 79.56 99 ALA A CA 1
ATOM 764 C C . ALA A 1 99 ? -0.007 10.491 4.595 1.00 79.56 99 ALA A C 1
ATOM 766 O O . ALA A 1 99 ? -1.118 10.591 5.127 1.00 79.56 99 ALA A O 1
ATOM 767 N N . VAL A 1 100 ? 0.879 9.569 4.981 1.00 78.12 100 VAL A N 1
ATOM 768 C CA . VAL A 1 100 ? 0.630 8.534 5.994 1.00 78.12 100 VAL A CA 1
ATOM 769 C C . VAL A 1 100 ? 0.303 9.126 7.371 1.00 78.12 100 VAL A C 1
ATOM 771 O O . VAL A 1 100 ? -0.706 8.708 7.941 1.00 78.12 100 VAL A O 1
ATOM 774 N N . PRO A 1 101 ? 1.034 10.125 7.906 1.00 78.38 101 PRO A N 1
ATOM 775 C CA . PRO A 1 101 ? 0.706 10.719 9.204 1.00 78.38 101 PRO A CA 1
ATOM 776 C C . PRO A 1 101 ? -0.709 11.312 9.246 1.00 78.38 101 PRO A C 1
ATOM 778 O O . PRO A 1 101 ? -1.464 11.082 10.192 1.00 78.38 101 PRO A O 1
ATOM 781 N N . ALA A 1 102 ? -1.114 12.015 8.184 1.00 80.56 102 ALA A N 1
ATOM 782 C CA . ALA A 1 102 ? -2.456 12.582 8.069 1.00 80.56 102 ALA A CA 1
ATOM 783 C C . ALA A 1 102 ? -3.541 11.501 7.922 1.00 80.56 102 ALA A C 1
ATOM 785 O O . ALA A 1 102 ? -4.674 11.679 8.375 1.00 80.56 102 ALA A O 1
ATOM 786 N N . HIS A 1 103 ? -3.223 10.374 7.281 1.00 75.06 103 HIS A N 1
ATOM 787 C CA . HIS A 1 103 ? -4.114 9.219 7.202 1.00 75.06 103 HIS A CA 1
ATOM 788 C C . HIS A 1 103 ? -4.288 8.548 8.574 1.00 75.06 103 HIS A C 1
ATOM 790 O O . HIS A 1 103 ? -5.424 8.365 9.008 1.00 75.06 103 HIS A O 1
ATOM 796 N N . ILE A 1 104 ? -3.194 8.302 9.304 1.00 73.31 104 ILE A N 1
ATOM 797 C CA . ILE A 1 104 ? -3.211 7.766 10.676 1.00 73.31 104 ILE A CA 1
ATOM 798 C C . ILE A 1 104 ? -4.066 8.649 11.588 1.00 73.31 104 ILE A C 1
ATOM 800 O O . ILE A 1 104 ? -4.955 8.151 12.274 1.00 73.31 104 ILE A O 1
ATOM 804 N N . ALA A 1 105 ? -3.848 9.966 11.564 1.00 75.12 105 ALA A N 1
ATOM 805 C CA . ALA A 1 105 ? -4.574 10.908 12.415 1.00 75.12 105 ALA A CA 1
ATOM 806 C C . ALA A 1 105 ? -6.085 10.971 12.122 1.00 75.12 105 ALA A C 1
ATOM 808 O O . ALA A 1 105 ? -6.869 11.320 13.007 1.00 75.12 105 ALA A O 1
ATOM 809 N N . ARG A 1 106 ? -6.511 10.679 10.885 1.00 74.81 106 ARG A N 1
ATOM 810 C CA . ARG A 1 106 ? -7.934 10.566 10.524 1.00 74.81 106 ARG A CA 1
ATOM 811 C C . ARG A 1 106 ? -8.516 9.241 11.001 1.00 74.81 106 ARG A C 1
ATOM 813 O O . ARG A 1 106 ? -9.470 9.256 11.765 1.00 74.81 106 ARG A O 1
ATOM 820 N N . MET A 1 107 ? -7.863 8.127 10.674 1.00 70.88 107 MET A N 1
ATOM 821 C CA . MET A 1 107 ? -8.322 6.790 11.068 1.00 70.88 107 MET A CA 1
ATOM 822 C C . MET A 1 107 ? -8.399 6.620 12.587 1.00 70.88 107 MET A C 1
ATOM 824 O O . MET A 1 107 ? -9.314 5.981 13.094 1.00 70.88 107 MET A O 1
ATOM 828 N N . TRP A 1 108 ? -7.469 7.218 13.333 1.00 68.19 108 TRP A N 1
ATOM 829 C CA . TRP A 1 108 ? -7.497 7.176 14.793 1.00 68.19 108 TRP A CA 1
ATOM 830 C C . TRP A 1 108 ? -8.663 7.981 15.377 1.00 68.19 108 TRP A C 1
ATOM 832 O O . TRP A 1 108 ? -9.287 7.537 16.340 1.00 68.19 108 TRP A O 1
ATOM 842 N N . ARG A 1 109 ? -8.993 9.139 14.784 1.00 69.50 109 ARG A N 1
ATOM 843 C CA . ARG A 1 109 ? -10.201 9.899 15.140 1.00 69.50 109 ARG A CA 1
ATOM 844 C C . ARG A 1 109 ? -11.458 9.084 14.853 1.00 69.50 109 ARG A C 1
ATOM 846 O O . ARG A 1 109 ? -12.269 8.914 15.753 1.00 69.50 109 ARG A O 1
ATOM 853 N N . ASP A 1 110 ? -11.571 8.504 13.666 1.00 66.50 110 ASP A N 1
ATOM 854 C CA . ASP A 1 110 ? -12.750 7.721 13.283 1.00 66.50 110 ASP A CA 1
ATOM 855 C C . ASP A 1 110 ? -12.917 6.459 14.145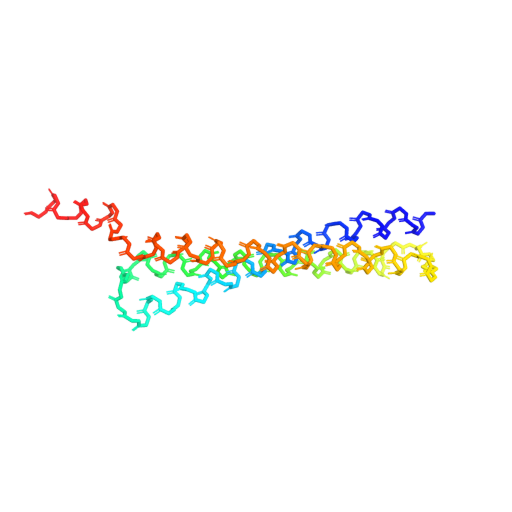 1.00 66.50 110 ASP A C 1
ATOM 857 O O . ASP A 1 110 ? -14.032 6.106 14.517 1.00 66.50 110 ASP A O 1
ATOM 861 N N . ALA A 1 111 ? -11.813 5.816 14.538 1.00 62.06 111 ALA A N 1
ATOM 862 C CA . ALA A 1 111 ? -11.836 4.661 15.434 1.00 62.06 111 ALA A CA 1
ATOM 863 C C . ALA A 1 111 ? -12.193 5.014 16.891 1.00 62.06 111 ALA A C 1
ATOM 865 O O . ALA A 1 111 ? -12.654 4.144 17.624 1.00 62.06 111 ALA A O 1
ATOM 866 N N . THR A 1 112 ? -11.955 6.254 17.339 1.00 62.66 112 THR A N 1
ATOM 867 C CA . THR A 1 112 ? -12.230 6.689 18.724 1.00 62.66 112 THR A CA 1
ATOM 868 C C . THR A 1 112 ? -13.579 7.370 18.910 1.00 62.66 112 THR A C 1
ATOM 870 O O . THR A 1 112 ? -14.031 7.489 20.049 1.00 62.66 112 THR A O 1
ATOM 873 N N . VAL A 1 113 ? -14.246 7.795 17.835 1.00 60.34 113 VAL A N 1
ATOM 874 C CA . VAL A 1 113 ? -15.629 8.268 17.922 1.00 60.34 113 VAL A CA 1
ATOM 875 C C . VAL A 1 113 ? -16.542 7.039 18.044 1.00 60.34 113 VAL A C 1
ATOM 877 O O . VAL A 1 113 ? -16.559 6.212 17.130 1.00 60.34 113 VAL A O 1
ATOM 880 N N . PRO A 1 114 ? -17.300 6.876 19.148 1.00 52.31 114 PRO A N 1
ATOM 881 C CA . PRO A 1 114 ? -18.217 5.753 19.311 1.00 52.31 114 PRO A CA 1
ATOM 882 C C . PRO A 1 114 ? -19.204 5.736 18.142 1.00 52.31 114 PRO A C 1
ATOM 884 O O . PRO A 1 114 ? -19.928 6.704 17.892 1.00 52.31 114 PRO A O 1
ATOM 887 N N . GLY A 1 115 ? -19.155 4.650 17.370 1.00 55.62 115 GLY A N 1
ATOM 888 C CA . GLY A 1 115 ? -19.832 4.550 16.085 1.00 55.62 115 GLY A CA 1
ATOM 889 C C . GLY A 1 115 ? -21.345 4.728 16.206 1.00 55.62 115 GLY A C 1
ATOM 890 O O . GLY A 1 115 ? -21.956 4.371 17.214 1.00 55.62 115 GLY A O 1
ATOM 891 N N . HIS A 1 116 ? -21.967 5.212 15.129 1.00 50.94 116 HIS A N 1
ATOM 892 C CA . HIS A 1 116 ? -23.423 5.325 14.962 1.00 50.94 116 HIS A CA 1
ATOM 893 C C . HIS A 1 116 ? -24.214 4.069 15.390 1.00 50.94 116 HIS A C 1
ATOM 895 O O . HIS A 1 116 ? -25.381 4.182 15.754 1.00 50.94 116 HIS A O 1
ATOM 901 N N . TYR A 1 117 ? -23.583 2.891 15.416 1.00 49.22 117 TYR A N 1
ATOM 902 C CA . TYR A 1 117 ? -24.164 1.644 15.917 1.00 49.22 117 TYR A CA 1
ATOM 903 C C . TYR A 1 117 ? -24.378 1.596 17.439 1.00 49.22 117 TYR A C 1
ATOM 905 O O . TYR A 1 117 ? -25.402 1.077 17.871 1.00 49.22 117 TYR A O 1
ATOM 913 N N . GLU A 1 118 ? -23.491 2.164 18.265 1.00 51.19 118 GLU A N 1
ATOM 914 C CA . GLU A 1 118 ? -23.733 2.258 19.719 1.00 51.19 118 GLU A CA 1
ATOM 915 C C . GLU A 1 118 ? -24.863 3.242 20.030 1.00 51.19 118 GLU A C 1
ATOM 917 O O . GLU A 1 118 ? -25.653 3.025 20.947 1.00 51.19 118 GLU A O 1
ATOM 922 N N . GLN A 1 119 ? -24.981 4.306 19.231 1.00 54.78 119 GLN A N 1
ATOM 923 C CA . GLN A 1 119 ? -26.098 5.242 19.329 1.00 54.78 119 GLN A CA 1
ATOM 924 C C . GLN A 1 119 ? -27.415 4.619 18.851 1.00 54.78 119 GLN A C 1
ATOM 926 O O . GLN A 1 119 ? -28.457 4.912 19.428 1.00 54.78 119 GLN A O 1
ATOM 931 N N . ALA A 1 120 ? -27.382 3.753 17.833 1.00 48.59 120 ALA A N 1
ATOM 932 C CA . ALA A 1 120 ? -28.554 3.006 17.383 1.00 48.59 120 ALA A CA 1
ATOM 933 C C . ALA A 1 120 ? -29.005 1.970 18.427 1.00 48.59 120 ALA A C 1
ATOM 935 O O . ALA A 1 120 ? -30.195 1.895 18.716 1.00 48.59 120 ALA A O 1
ATOM 936 N N . LEU A 1 121 ? -28.073 1.242 19.058 1.00 49.34 121 LEU A N 1
ATOM 937 C CA . LEU A 1 121 ? -28.398 0.282 20.120 1.00 49.34 121 LEU A CA 1
ATOM 938 C C . LEU A 1 121 ? -28.988 0.966 21.363 1.00 49.34 121 LEU A C 1
ATOM 940 O O . LEU A 1 121 ? -29.963 0.473 21.917 1.00 49.34 121 LEU A O 1
ATOM 944 N N . ARG A 1 122 ? -28.456 2.131 21.768 1.00 52.66 122 ARG A N 1
ATOM 945 C CA . ARG A 1 122 ? -29.008 2.922 22.887 1.00 52.66 122 ARG A CA 1
ATOM 946 C C . ARG A 1 122 ? -30.384 3.527 22.613 1.00 52.66 122 ARG A C 1
ATOM 948 O O . ARG A 1 122 ? -31.040 3.927 23.559 1.00 52.66 122 ARG A O 1
ATOM 955 N N . ARG A 1 123 ? -30.800 3.653 21.349 1.00 54.03 123 ARG A N 1
ATOM 956 C CA . ARG A 1 123 ? -32.169 4.074 20.994 1.00 54.03 123 ARG A CA 1
ATOM 957 C C . ARG A 1 123 ? -33.157 2.906 20.952 1.00 54.03 123 ARG A C 1
ATOM 959 O O . ARG A 1 123 ? -34.352 3.152 20.859 1.00 54.03 123 ARG A O 1
ATOM 966 N N . MET A 1 124 ? -32.664 1.667 20.943 1.00 51.72 124 MET A N 1
ATOM 967 C CA . MET A 1 124 ? -33.486 0.451 20.950 1.00 51.72 124 MET A CA 1
ATOM 968 C C . MET A 1 124 ? -33.637 -0.165 22.352 1.00 51.72 124 MET A C 1
ATOM 970 O O . MET A 1 124 ? -34.430 -1.091 22.503 1.00 51.72 124 MET A O 1
ATOM 974 N N . GLN A 1 125 ? -32.883 0.323 23.344 1.00 51.00 125 GLN A N 1
ATOM 975 C CA . GLN A 1 125 ? -33.063 0.031 24.773 1.00 51.00 125 GLN A CA 1
ATOM 976 C C . GLN A 1 125 ? -33.880 1.137 25.433 1.00 51.00 125 GLN A C 1
ATOM 978 O O . GLN A 1 125 ? -34.674 0.794 26.333 1.00 51.00 125 GLN A O 1
#

Sequence (125 aa):
MGLLVAFIWGACLGDLLARTVAAAITTAIWAWGFIRGRVGRWTAAQGLGIALAQTAWWLVCIMVGQTLVWQWLPVRYTDSDAVVFLALVALRGLWMLLAVPAHIARMWRDATVPGHYEQALRRMQ

pLDDT: mean 75.49, std 10.27, range [48.59, 88.5]

Secondary structure (DSSP, 8-state):
-HHHHHHHHHHHHHHHHHHHHHHHHHHHHHHHHHHTT-S-HHHHHHHHHHHHHHHHHHHHHHHHHHHIIIIIS-----HHHHHHHHHHHHHHHHHHHHHHHHHHHHHHHHHHSPPHHHHHHHHH-

Radius of gyration: 19.39 Å; chains: 1; bounding box: 53×27×50 Å

Foldseek 3Di:
DLQVLLQVLLQVLLVLVLQLVLLVLQLVLLVVLCVVVLADVVVSVVSNVVSVVSNVVSVVVNVVSVCCSPPVDPDDDDPVSVVSSVVSNVVSVVVCVVVVVVSSVVSNVVRNPHDPVVVVVVVVD